Protein AF-C0ED14-F1 (afdb_monomer_lite)

Sequence (117 aa):
MRFELGDTVVDKEHEAAALSDQEYIAIITAAFENEKGWKYAKLKCLEAICMKLSFEVSTTIGPLEYQYGQRAERWRQLYQEMKLEFRTSSAFPSLGKQSGQDPYFYTGMHENLRRGE

Radius of gyration: 25.43 Å; chains: 1; bounding box: 72×34×68 Å

Foldseek 3Di:
DPDPPLCVCPVCVQSNDLDHPVLLVVLQVVCVVVVNHDLSSVLVVLVVSLVVCVPPQWDDDPPDIDGNVVVSVVSVVVSVV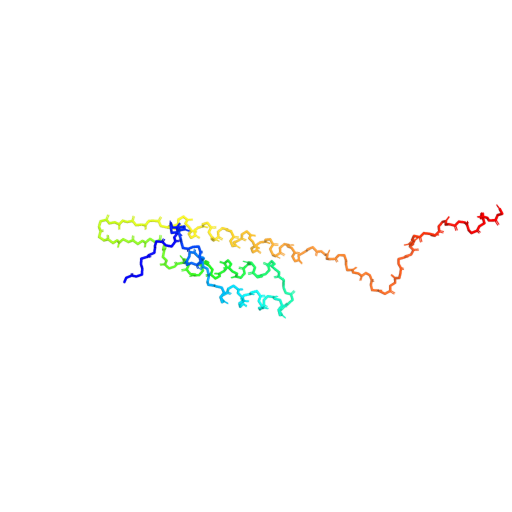SVVVSVVVVPDPDPPPPPDDDPPDDPCPPPDPPDDD

Secondary structure (DSSP, 8-state):
-----TTT--S-TTTS-SS-HHHHHHHHHHHHHTT-HHHHHHHHHHHHHHHHHTT-SEEEETTEEEE-HHHHHHHHHHHHHHHHHHHHHTTS------SS---SS-TTTT--S----

pLDDT: mean 76.97, std 15.3, range [33.5, 96.06]

Structure (mmCIF, N/CA/C/O backbone):
data_AF-C0ED14-F1
#
_entry.id   AF-C0ED14-F1
#
loop_
_atom_site.group_PDB
_atom_site.id
_atom_site.type_symbol
_atom_site.label_atom_id
_atom_site.label_alt_id
_atom_site.label_comp_id
_atom_site.label_asym_id
_atom_site.label_entity_id
_atom_site.label_seq_id
_atom_site.pdbx_PDB_ins_code
_atom_site.Cartn_x
_atom_site.Cartn_y
_atom_site.Cartn_z
_atom_site.occupancy
_atom_site.B_iso_or_equiv
_atom_site.auth_seq_id
_atom_site.auth_comp_id
_atom_site.auth_asym_id
_atom_site.auth_atom_id
_atom_site.pdbx_PDB_model_num
ATOM 1 N N . MET A 1 1 ? -26.330 -5.357 8.489 1.00 33.50 1 MET A N 1
ATOM 2 C CA . MET A 1 1 ? -25.146 -4.908 9.252 1.00 33.50 1 MET A CA 1
ATOM 3 C C . MET A 1 1 ? -23.931 -5.555 8.611 1.00 33.50 1 MET A C 1
ATOM 5 O O . MET A 1 1 ? -23.893 -6.777 8.551 1.00 33.50 1 MET A O 1
ATOM 9 N N . ARG A 1 2 ? -23.032 -4.759 8.023 1.00 39.94 2 ARG A N 1
ATOM 10 C CA . ARG A 1 2 ? -21.800 -5.225 7.370 1.00 39.94 2 ARG A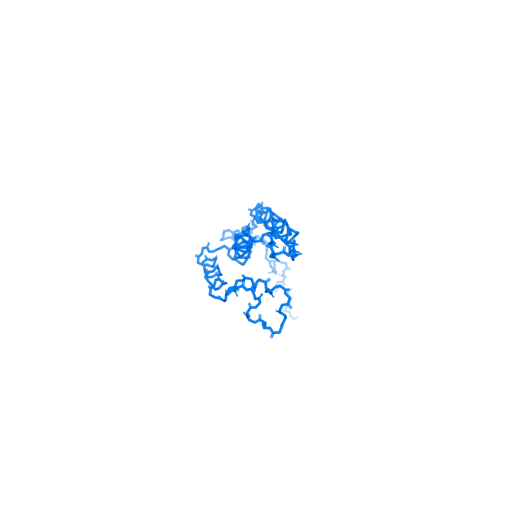 CA 1
ATOM 11 C C . ARG A 1 2 ? -20.778 -5.428 8.494 1.00 39.94 2 ARG A C 1
ATOM 13 O O . ARG A 1 2 ? -20.249 -4.463 9.019 1.00 39.94 2 ARG A O 1
ATOM 20 N N . PHE A 1 3 ? -20.696 -6.652 9.005 1.00 42.19 3 PHE A N 1
ATOM 21 C CA . PHE A 1 3 ? -19.775 -7.007 10.082 1.00 42.19 3 PHE A CA 1
ATOM 22 C C . PHE A 1 3 ? -18.356 -7.057 9.503 1.00 42.19 3 PHE A C 1
ATOM 24 O O . PHE A 1 3 ? -18.071 -7.914 8.669 1.00 42.19 3 PHE A O 1
ATOM 31 N N . GLU A 1 4 ? -17.489 -6.151 9.953 1.00 50.22 4 GLU A N 1
ATOM 32 C CA . GLU A 1 4 ? -16.057 -6.056 9.631 1.00 50.22 4 GLU A CA 1
ATOM 33 C C . GLU A 1 4 ? -15.254 -7.190 10.300 1.00 50.22 4 GLU A C 1
ATOM 35 O O . GLU A 1 4 ? -14.350 -6.980 11.107 1.00 50.22 4 GLU A O 1
ATOM 40 N N . LEU A 1 5 ? -15.615 -8.434 9.975 1.00 50.00 5 LEU A N 1
ATOM 41 C CA . LEU A 1 5 ? -14.871 -9.652 10.305 1.00 50.00 5 LEU A CA 1
ATOM 42 C C . LEU A 1 5 ? -13.966 -10.069 9.127 1.00 50.00 5 LEU A C 1
ATOM 44 O O . LEU A 1 5 ? -13.592 -11.224 9.005 1.00 50.00 5 LEU A O 1
ATOM 48 N N . GLY A 1 6 ? -13.638 -9.155 8.208 1.00 53.19 6 GLY A N 1
ATOM 49 C CA . GLY A 1 6 ? -12.877 -9.489 6.997 1.00 53.19 6 GLY A CA 1
ATOM 50 C C . GLY A 1 6 ? -11.445 -9.965 7.271 1.00 53.19 6 GLY A C 1
ATOM 51 O O . GLY A 1 6 ? -10.902 -10.733 6.492 1.00 53.19 6 GLY A O 1
ATOM 52 N N . ASP A 1 7 ? -10.853 -9.569 8.403 1.00 52.88 7 ASP A N 1
ATOM 53 C CA . ASP A 1 7 ? -9.440 -9.851 8.716 1.00 52.88 7 ASP A CA 1
ATOM 54 C C . ASP A 1 7 ? -9.221 -11.196 9.442 1.00 52.88 7 ASP A C 1
ATOM 56 O O . ASP A 1 7 ? -8.084 -11.616 9.638 1.00 52.88 7 ASP A O 1
ATOM 60 N N . THR A 1 8 ? -10.293 -11.881 9.864 1.00 51.75 8 THR A N 1
ATOM 61 C CA . THR A 1 8 ? -10.226 -13.218 10.495 1.00 51.75 8 THR A CA 1
ATOM 62 C C . THR A 1 8 ? -10.945 -14.304 9.697 1.00 51.75 8 THR A C 1
ATOM 64 O O . THR A 1 8 ? -10.841 -15.483 10.039 1.00 51.75 8 THR A O 1
ATOM 67 N N . VAL A 1 9 ? -11.655 -13.941 8.625 1.00 59.19 9 VAL A N 1
ATOM 68 C CA . VAL A 1 9 ? -12.316 -14.894 7.727 1.00 59.19 9 VAL A CA 1
ATOM 69 C C . VAL A 1 9 ? -11.285 -15.417 6.729 1.00 59.19 9 VAL A C 1
ATOM 71 O O . VAL A 1 9 ? -11.070 -14.846 5.668 1.00 59.19 9 VAL A O 1
ATOM 74 N N . VAL A 1 10 ? -10.635 -16.523 7.087 1.00 59.44 10 VAL A N 1
ATOM 75 C CA . VAL A 1 10 ? -9.718 -17.254 6.191 1.00 59.44 10 VAL A CA 1
ATOM 76 C C . VAL A 1 10 ? -10.494 -18.192 5.256 1.00 59.44 10 VAL A C 1
ATOM 78 O O . VAL A 1 10 ? -10.052 -18.478 4.150 1.00 59.44 10 VAL A O 1
ATOM 81 N N . ASP A 1 11 ? -11.697 -18.609 5.663 1.00 64.19 11 ASP A N 1
ATOM 82 C CA . ASP A 1 11 ? -12.515 -19.604 4.951 1.00 64.19 11 ASP A CA 1
ATOM 83 C C . ASP A 1 11 ? -13.094 -19.106 3.619 1.00 64.19 11 ASP A C 1
ATOM 85 O O . ASP A 1 11 ? -13.581 -19.897 2.812 1.00 64.19 11 ASP A O 1
ATOM 89 N N . LYS A 1 12 ? -13.070 -17.792 3.380 1.00 62.66 12 LYS A N 1
ATOM 90 C CA . LYS A 1 12 ? -13.600 -17.178 2.160 1.00 62.66 12 LYS A CA 1
ATOM 91 C C . LYS A 1 12 ? -12.518 -16.389 1.450 1.00 62.66 12 LYS A C 1
ATOM 93 O O . LYS A 1 12 ? -12.528 -15.162 1.420 1.00 62.66 12 LYS A O 1
ATOM 98 N N . GLU A 1 13 ? -11.596 -17.139 0.869 1.00 61.81 13 GLU A N 1
ATOM 99 C CA . GLU A 1 13 ? -10.359 -16.660 0.252 1.00 61.81 13 GLU A CA 1
ATOM 100 C C . GLU A 1 13 ? -10.572 -15.467 -0.703 1.00 61.81 13 GLU A C 1
ATOM 102 O O . GLU A 1 13 ? -9.869 -14.464 -0.616 1.00 61.81 13 GLU A O 1
ATOM 107 N N . HIS A 1 14 ? -11.609 -15.519 -1.546 1.00 64.44 14 HIS A N 1
ATOM 108 C CA . HIS A 1 14 ? -11.932 -14.447 -2.497 1.00 64.44 14 HIS A CA 1
ATOM 109 C C . HIS A 1 14 ? -12.690 -13.256 -1.883 1.00 64.44 14 HIS A C 1
ATOM 111 O O . HIS A 1 14 ? -12.643 -12.156 -2.427 1.00 64.44 14 HIS A O 1
ATOM 117 N N . GLU A 1 15 ? -13.394 -13.446 -0.762 1.00 65.81 15 GLU A N 1
ATOM 118 C CA . GLU A 1 15 ? -14.153 -12.375 -0.090 1.00 65.81 15 GLU A CA 1
ATOM 119 C C . GLU A 1 15 ? -13.300 -11.613 0.941 1.00 65.81 15 GLU A C 1
ATOM 121 O O . GLU A 1 15 ? -13.679 -10.518 1.354 1.00 65.81 15 GLU A O 1
ATOM 126 N N . ALA A 1 16 ? -12.155 -12.175 1.342 1.00 67.62 16 ALA A N 1
ATOM 127 C CA . ALA A 1 16 ? -11.252 -11.618 2.352 1.00 67.62 16 ALA A CA 1
ATOM 128 C C . ALA A 1 16 ? -10.163 -10.688 1.780 1.00 67.62 16 ALA A C 1
ATOM 130 O O . ALA A 1 16 ? -9.377 -10.105 2.530 1.00 67.62 16 ALA A O 1
ATOM 131 N N . ALA A 1 17 ? -10.084 -10.534 0.455 1.00 77.50 17 ALA A N 1
ATOM 132 C CA . ALA A 1 17 ? -9.110 -9.645 -0.169 1.00 77.50 17 ALA A CA 1
ATOM 133 C C . ALA A 1 17 ? -9.397 -8.165 0.158 1.00 77.50 17 ALA A C 1
ATOM 135 O O . ALA A 1 17 ? -10.541 -7.712 0.180 1.00 77.50 17 ALA A O 1
ATOM 136 N N . ALA A 1 18 ? -8.339 -7.373 0.372 1.00 80.00 18 ALA A N 1
ATOM 137 C CA . ALA A 1 18 ? -8.470 -5.954 0.724 1.00 80.00 18 ALA A CA 1
ATOM 138 C C . ALA A 1 18 ? -9.099 -5.106 -0.405 1.00 80.00 18 ALA A C 1
ATOM 140 O O . ALA A 1 18 ? -9.793 -4.110 -0.157 1.00 80.00 18 ALA A O 1
ATOM 141 N N . LEU A 1 19 ? -8.855 -5.500 -1.656 1.00 86.25 19 LEU A N 1
ATOM 142 C CA . LEU A 1 19 ? -9.478 -4.942 -2.851 1.00 86.25 19 LEU A CA 1
ATOM 143 C C . LEU A 1 19 ? -10.138 -6.076 -3.641 1.00 86.25 19 LEU A C 1
ATOM 145 O O . LEU A 1 19 ? -9.708 -7.224 -3.580 1.00 86.25 19 LEU A O 1
ATOM 149 N N . SER A 1 20 ? -11.178 -5.737 -4.386 1.00 88.62 20 SER A N 1
ATOM 150 C CA . SER A 1 20 ? -11.797 -6.625 -5.363 1.00 88.62 20 SER A CA 1
ATOM 151 C C . SER A 1 20 ? -10.882 -6.852 -6.568 1.00 88.62 20 SER A C 1
ATOM 153 O O . SER A 1 20 ? -10.050 -6.006 -6.909 1.00 88.62 20 SER A O 1
ATOM 155 N N . ASP A 1 21 ? -11.100 -7.956 -7.281 1.00 90.50 21 ASP A N 1
ATOM 156 C CA . ASP A 1 21 ? -10.371 -8.266 -8.517 1.00 90.50 21 ASP A CA 1
ATOM 157 C C . ASP A 1 21 ? -10.469 -7.133 -9.547 1.00 90.50 21 ASP A C 1
ATOM 159 O O . ASP A 1 21 ? -9.497 -6.811 -10.225 1.00 90.50 21 ASP A O 1
ATOM 163 N N . GLN A 1 22 ? -11.626 -6.474 -9.626 1.00 93.44 22 GLN A N 1
ATOM 164 C CA . GLN A 1 22 ? -11.861 -5.353 -10.537 1.00 93.44 22 GLN A CA 1
ATOM 165 C C . GLN A 1 22 ? -10.996 -4.138 -10.186 1.00 93.44 22 GLN A C 1
ATOM 167 O O . GLN A 1 22 ? -10.420 -3.518 -11.079 1.00 93.44 22 GLN A O 1
ATOM 172 N N . GLU A 1 23 ? -10.869 -3.816 -8.896 1.00 92.06 23 GLU A N 1
ATOM 173 C CA . GLU A 1 23 ? -9.985 -2.748 -8.419 1.00 92.06 23 GLU A CA 1
ATOM 174 C C . GLU A 1 23 ? -8.518 -3.078 -8.735 1.00 92.06 23 GLU A C 1
ATOM 176 O O . GLU A 1 23 ? -7.791 -2.218 -9.237 1.00 92.06 23 GLU A O 1
ATOM 181 N N . TYR A 1 24 ? -8.084 -4.325 -8.509 1.00 93.06 24 TYR A N 1
ATOM 182 C CA . TYR A 1 24 ? -6.725 -4.752 -8.851 1.00 93.06 24 TYR A CA 1
ATOM 183 C C . TYR A 1 24 ? -6.450 -4.660 -10.350 1.00 93.06 24 TYR A C 1
ATOM 185 O O . TYR A 1 24 ? -5.442 -4.073 -10.747 1.00 93.06 24 TYR A O 1
ATOM 193 N N . ILE A 1 25 ? -7.346 -5.197 -11.181 1.00 95.38 25 ILE A N 1
ATOM 194 C CA . ILE A 1 25 ? -7.215 -5.153 -12.638 1.00 95.38 25 ILE A CA 1
ATOM 195 C C . ILE A 1 25 ? -7.134 -3.700 -13.105 1.00 95.38 25 ILE A C 1
ATOM 197 O O . ILE A 1 25 ? -6.197 -3.370 -13.822 1.00 95.38 25 ILE A O 1
ATOM 201 N N . ALA A 1 26 ? -8.028 -2.820 -12.641 1.00 96.06 26 ALA A N 1
ATOM 202 C CA . ALA A 1 26 ? -8.039 -1.412 -13.037 1.00 96.06 26 ALA A CA 1
ATOM 203 C C . ALA A 1 26 ? -6.740 -0.671 -12.669 1.00 96.06 26 ALA A C 1
ATOM 205 O O . ALA A 1 26 ? -6.228 0.128 -13.454 1.00 96.06 26 ALA A O 1
ATOM 206 N N . ILE A 1 27 ? -6.177 -0.936 -11.485 1.00 95.69 27 ILE A N 1
ATOM 207 C CA . ILE A 1 27 ? -4.909 -0.322 -11.064 1.00 95.69 27 ILE A CA 1
ATOM 208 C C . ILE A 1 27 ? -3.742 -0.847 -11.906 1.00 95.69 27 ILE A C 1
ATOM 210 O O . ILE A 1 27 ? -2.867 -0.075 -12.309 1.00 95.69 27 ILE A O 1
ATOM 214 N N . ILE A 1 28 ? -3.717 -2.155 -12.166 1.00 94.62 28 ILE A N 1
ATOM 215 C CA . ILE A 1 28 ? -2.664 -2.799 -12.951 1.00 94.62 28 ILE A CA 1
ATOM 216 C C . ILE A 1 28 ? -2.708 -2.297 -14.396 1.00 94.62 28 ILE A C 1
ATOM 218 O O . ILE A 1 28 ? -1.677 -1.850 -14.900 1.00 94.62 28 ILE A O 1
ATOM 222 N N . THR A 1 29 ? -3.875 -2.300 -15.046 1.00 95.38 29 THR A N 1
ATOM 223 C CA . THR A 1 29 ? -4.022 -1.825 -16.431 1.00 95.38 29 THR A CA 1
ATOM 224 C C . THR A 1 29 ? -3.589 -0.370 -16.553 1.00 95.38 29 THR A C 1
ATOM 226 O O . THR A 1 29 ? -2.709 -0.073 -17.358 1.00 95.38 29 THR A O 1
ATOM 229 N N . ALA A 1 30 ? -4.074 0.511 -15.673 1.00 93.94 30 ALA A N 1
ATOM 230 C CA . ALA A 1 30 ? -3.684 1.920 -15.675 1.00 93.94 30 ALA A CA 1
ATOM 231 C C . ALA A 1 30 ? -2.171 2.117 -15.456 1.00 93.94 30 ALA A C 1
ATOM 233 O O . ALA A 1 30 ? -1.563 3.023 -16.028 1.00 93.94 30 ALA A O 1
ATOM 234 N N . ALA A 1 31 ? -1.521 1.285 -14.638 1.00 93.12 31 ALA A N 1
ATOM 235 C CA . ALA A 1 31 ? -0.078 1.372 -14.419 1.00 93.12 31 ALA A CA 1
ATOM 236 C C . ALA A 1 31 ? 0.742 0.975 -15.658 1.00 93.12 31 ALA A C 1
ATOM 238 O O . ALA A 1 31 ? 1.799 1.568 -15.903 1.00 93.12 31 ALA A O 1
ATOM 239 N N . PHE A 1 32 ? 0.272 -0.013 -16.421 1.00 91.69 32 PHE A N 1
ATOM 240 C CA . PHE A 1 32 ? 0.917 -0.455 -17.658 1.00 91.69 32 PHE A CA 1
ATOM 241 C C . PHE A 1 32 ? 0.642 0.482 -18.833 1.00 91.69 32 PHE A C 1
ATOM 243 O O . PHE A 1 32 ? 1.574 0.783 -19.573 1.00 91.69 32 PHE A O 1
ATOM 250 N N . GLU A 1 33 ? -0.573 1.021 -18.947 1.00 92.94 33 GLU A N 1
ATOM 251 C CA . GLU A 1 33 ? -0.922 2.051 -19.939 1.00 92.94 33 GLU A CA 1
ATOM 252 C C . GLU A 1 33 ? -0.060 3.315 -19.794 1.00 92.94 33 GLU A C 1
ATOM 254 O O . GLU A 1 33 ? 0.286 3.950 -20.783 1.00 92.94 33 GLU A O 1
ATOM 259 N N . ASN A 1 34 ? 0.338 3.658 -18.565 1.00 88.56 34 ASN A N 1
ATOM 260 C CA . ASN A 1 34 ? 1.202 4.808 -18.276 1.00 88.56 34 ASN A CA 1
ATOM 261 C C . ASN A 1 34 ? 2.709 4.470 -18.233 1.00 88.56 34 ASN A C 1
ATOM 263 O O . ASN A 1 34 ? 3.497 5.279 -17.731 1.00 88.56 34 ASN A O 1
ATOM 267 N N . GLU A 1 35 ? 3.111 3.270 -18.674 1.00 85.12 35 GLU A N 1
ATOM 268 C CA . GLU A 1 35 ? 4.503 2.777 -18.678 1.00 85.12 35 GLU A CA 1
ATOM 269 C C . GLU A 1 35 ? 5.213 2.858 -17.307 1.00 85.12 35 GLU A C 1
ATOM 271 O O . GLU A 1 35 ? 6.438 2.943 -17.206 1.00 85.12 35 GLU A O 1
ATOM 276 N N . LYS A 1 36 ? 4.453 2.834 -16.205 1.00 85.19 36 LYS A N 1
ATOM 277 C CA . LYS A 1 36 ? 5.004 2.933 -14.841 1.00 85.19 36 LYS A CA 1
ATOM 278 C C . LYS A 1 36 ? 5.354 1.570 -14.235 1.00 85.19 36 LYS A C 1
ATOM 280 O O . LYS A 1 36 ? 6.150 1.497 -13.295 1.00 85.19 36 LYS A O 1
ATOM 285 N N . GLY A 1 37 ? 4.758 0.500 -14.764 1.00 89.31 37 GLY A N 1
ATOM 286 C CA . GLY A 1 37 ? 5.038 -0.890 -14.403 1.00 89.31 37 GLY A CA 1
ATOM 287 C C . GLY A 1 37 ? 4.560 -1.316 -13.006 1.00 89.31 37 GLY A C 1
ATOM 288 O O . GLY A 1 37 ? 3.872 -0.589 -12.287 1.00 89.31 37 GLY A O 1
ATOM 289 N N . TRP A 1 38 ? 4.959 -2.526 -12.600 1.00 90.69 38 TRP A N 1
ATOM 290 C CA . TRP A 1 38 ? 4.476 -3.198 -11.383 1.00 90.69 38 TRP A CA 1
ATOM 291 C C . TRP A 1 38 ? 4.730 -2.439 -10.076 1.00 90.69 38 TRP A C 1
ATOM 293 O O . TRP A 1 38 ? 3.886 -2.457 -9.180 1.00 90.69 38 TRP A O 1
ATOM 303 N N . LYS A 1 39 ? 5.876 -1.754 -9.946 1.00 89.69 39 LYS A N 1
ATOM 304 C CA . LYS A 1 39 ? 6.192 -0.982 -8.730 1.00 89.69 39 LYS A CA 1
ATOM 305 C C . LYS A 1 39 ? 5.198 0.160 -8.518 1.00 89.69 39 LYS A C 1
ATOM 307 O O . LYS A 1 39 ? 4.797 0.415 -7.388 1.00 89.69 39 LYS A O 1
ATOM 312 N N . TYR A 1 40 ? 4.768 0.820 -9.589 1.00 91.19 40 TYR A N 1
ATOM 313 C CA . TYR A 1 40 ? 3.756 1.867 -9.494 1.00 91.19 40 TYR A CA 1
ATOM 314 C C . TYR A 1 40 ? 2.369 1.295 -9.195 1.00 91.19 40 TYR A C 1
ATOM 316 O O . TYR A 1 40 ? 1.683 1.814 -8.316 1.00 91.19 40 TYR A O 1
ATOM 324 N N . ALA A 1 41 ? 1.996 0.189 -9.851 1.00 93.94 41 ALA A N 1
ATOM 325 C CA . ALA A 1 41 ? 0.741 -0.511 -9.576 1.00 93.94 41 ALA A CA 1
ATOM 326 C C . ALA A 1 41 ? 0.623 -0.879 -8.088 1.00 93.94 41 ALA A C 1
ATOM 328 O O . ALA A 1 41 ? -0.358 -0.536 -7.434 1.00 93.94 41 ALA A O 1
ATOM 329 N N . LYS A 1 42 ? 1.671 -1.484 -7.512 1.00 92.94 42 LYS A N 1
ATOM 330 C CA . LYS A 1 42 ? 1.695 -1.866 -6.092 1.00 92.94 42 LYS A CA 1
ATOM 331 C C . LYS A 1 42 ? 1.571 -0.651 -5.158 1.00 92.94 42 LYS A C 1
ATOM 333 O O . LYS A 1 42 ? 0.852 -0.731 -4.165 1.00 92.94 42 LYS A O 1
ATOM 338 N N . LEU A 1 43 ? 2.192 0.485 -5.492 1.00 94.12 43 LEU A N 1
ATOM 339 C CA . LEU A 1 43 ? 2.065 1.724 -4.714 1.00 94.12 43 LEU A CA 1
ATOM 340 C C . LEU A 1 43 ? 0.625 2.251 -4.741 1.00 94.12 43 LEU A C 1
ATOM 342 O O . LEU A 1 43 ? 0.111 2.692 -3.714 1.00 94.12 43 LEU A O 1
ATOM 346 N N . LYS A 1 44 ? -0.041 2.170 -5.896 1.00 94.69 44 LYS A N 1
ATOM 347 C CA . LYS A 1 44 ? -1.442 2.572 -6.054 1.00 94.69 44 LYS A CA 1
ATOM 348 C C . LYS A 1 44 ? -2.420 1.642 -5.344 1.00 94.69 44 LYS A C 1
ATOM 350 O O . LYS A 1 44 ? -3.349 2.138 -4.711 1.00 94.69 44 LYS A O 1
ATOM 355 N N . CYS A 1 45 ? -2.172 0.333 -5.342 1.00 93.88 45 CYS A N 1
ATOM 356 C CA . CYS A 1 45 ? -2.945 -0.604 -4.523 1.00 93.88 45 CYS A CA 1
ATOM 357 C C . CYS A 1 45 ? -2.857 -0.247 -3.033 1.00 93.88 45 CYS A C 1
ATOM 359 O O . CYS A 1 45 ? -3.872 -0.212 -2.346 1.00 93.88 45 CYS A O 1
ATOM 361 N N . LEU A 1 46 ? -1.658 0.073 -2.537 1.00 92.62 46 LEU A N 1
ATOM 362 C CA . LEU A 1 46 ? -1.468 0.480 -1.142 1.00 92.62 46 LEU A CA 1
ATOM 363 C C . LEU A 1 46 ? -2.173 1.791 -0.802 1.00 92.62 46 LEU A C 1
ATOM 365 O O . LEU A 1 46 ? -2.740 1.915 0.279 1.00 92.62 46 LEU A O 1
ATOM 369 N N . GLU A 1 47 ? -2.161 2.757 -1.718 1.00 92.56 47 GLU A N 1
ATOM 370 C CA . GLU A 1 47 ? -2.897 4.013 -1.561 1.00 92.56 47 GLU A CA 1
ATOM 371 C C . GLU A 1 47 ? -4.408 3.762 -1.423 1.00 92.56 47 GLU A C 1
ATOM 373 O O . GLU A 1 47 ? -5.029 4.275 -0.491 1.00 92.56 47 GLU A O 1
ATOM 378 N N . ALA A 1 48 ? -4.977 2.902 -2.275 1.00 92.06 48 ALA A N 1
ATOM 379 C CA . ALA A 1 48 ? -6.387 2.520 -2.213 1.00 92.06 48 ALA A CA 1
ATOM 380 C C . ALA A 1 48 ? -6.745 1.787 -0.905 1.00 92.06 48 ALA A C 1
ATOM 382 O O . ALA A 1 48 ? -7.754 2.104 -0.273 1.00 92.06 48 ALA A O 1
ATOM 383 N N . ILE A 1 49 ? -5.896 0.856 -0.456 1.00 88.38 49 ILE A N 1
ATOM 384 C CA . ILE A 1 49 ? -6.081 0.132 0.813 1.00 88.38 49 ILE A CA 1
ATOM 385 C C . ILE A 1 49 ? -6.042 1.102 2.002 1.00 88.38 49 ILE A C 1
ATOM 387 O O . ILE A 1 49 ? -6.924 1.060 2.858 1.00 88.38 49 ILE A O 1
ATOM 391 N N . CYS A 1 50 ? -5.071 2.019 2.039 1.00 88.06 50 CYS A N 1
ATOM 392 C CA . CYS A 1 50 ? -4.970 3.037 3.088 1.00 88.06 50 CYS A CA 1
ATOM 393 C C . CYS A 1 50 ? -6.211 3.940 3.152 1.00 88.06 50 CYS A C 1
ATOM 395 O O . CYS A 1 50 ? -6.668 4.253 4.249 1.00 8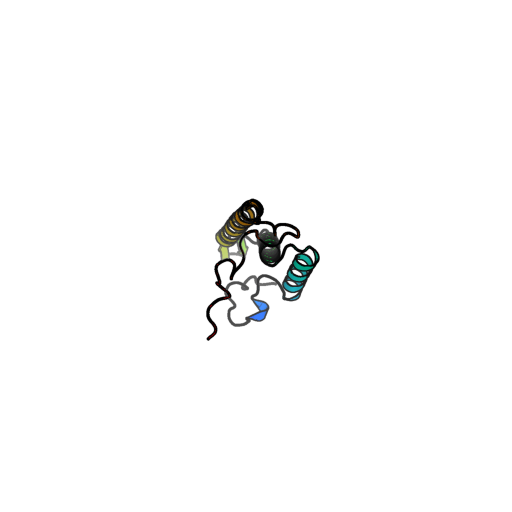8.06 50 CYS A O 1
ATOM 397 N N . MET A 1 51 ? -6.760 4.346 2.002 1.00 85.56 51 MET A N 1
ATOM 398 C CA . MET A 1 51 ? -7.992 5.146 1.945 1.00 85.56 51 MET A CA 1
ATOM 399 C C . MET A 1 51 ? -9.221 4.363 2.413 1.00 85.56 51 MET A C 1
ATOM 401 O O . MET A 1 51 ? -10.075 4.917 3.097 1.00 85.56 51 MET A O 1
ATOM 405 N N . LYS A 1 52 ? -9.322 3.074 2.071 1.00 82.81 52 LYS A N 1
ATOM 406 C CA . LYS A 1 52 ? -10.430 2.220 2.523 1.00 82.81 52 LYS A CA 1
ATOM 407 C C . LYS A 1 52 ? -10.393 2.029 4.043 1.00 82.81 52 LYS A C 1
ATOM 409 O O . LYS A 1 52 ? -11.407 2.186 4.711 1.00 82.81 52 LYS A O 1
ATOM 414 N N . LEU A 1 53 ? -9.206 1.774 4.592 1.00 75.50 53 LEU A N 1
ATOM 415 C CA . LEU A 1 53 ? -9.006 1.505 6.018 1.00 75.50 53 LEU A CA 1
ATOM 416 C C . LEU A 1 53 ? -8.959 2.764 6.898 1.00 75.50 53 LEU A C 1
ATOM 418 O O . LEU A 1 53 ? -8.956 2.646 8.121 1.00 75.50 53 LEU A O 1
ATOM 422 N N . SER A 1 54 ? -8.915 3.973 6.325 1.00 72.69 54 SER A N 1
ATOM 423 C CA . SER A 1 54 ? -8.800 5.202 7.123 1.00 72.69 54 SER A CA 1
ATOM 424 C C . SER A 1 54 ? -10.043 5.529 7.950 1.00 72.69 54 SER A C 1
ATOM 426 O O . SER A 1 54 ? -9.943 6.302 8.900 1.00 72.69 54 SER A O 1
ATOM 428 N N . PHE A 1 55 ? -11.201 4.972 7.590 1.00 66.19 55 PHE A N 1
ATOM 429 C CA . PHE A 1 55 ? -12.481 5.299 8.219 1.00 66.19 55 PHE A CA 1
ATOM 430 C C . PHE A 1 55 ? -12.849 4.375 9.391 1.00 66.19 55 PHE A C 1
ATOM 432 O O . PHE A 1 55 ? -13.662 4.762 10.224 1.00 66.19 55 PHE A O 1
ATOM 439 N N . GLU A 1 56 ? -12.231 3.195 9.503 1.00 64.25 56 GLU A N 1
ATOM 440 C CA . GLU A 1 56 ? -12.639 2.137 10.444 1.00 64.25 56 GLU A CA 1
ATOM 441 C C . GLU A 1 56 ? -11.485 1.722 11.359 1.00 64.25 56 GLU A C 1
ATOM 443 O O . GLU A 1 56 ? -10.935 0.623 11.298 1.00 64.25 56 GLU A O 1
ATOM 448 N N . VAL A 1 57 ? -11.075 2.660 12.208 1.00 66.19 57 VAL A N 1
ATOM 449 C CA . VAL A 1 57 ? -9.894 2.499 13.066 1.00 66.19 57 VAL A CA 1
ATOM 450 C C . VAL A 1 57 ? -10.269 1.931 14.436 1.00 66.19 57 VAL A C 1
ATOM 452 O O . VAL A 1 57 ? -9.564 1.081 14.979 1.00 66.19 57 VAL A O 1
ATOM 455 N N . SER A 1 58 ? -11.397 2.357 14.992 1.00 75.44 58 SER A N 1
ATOM 456 C CA . SER A 1 58 ? -11.953 1.811 16.225 1.00 75.44 58 SER A CA 1
ATOM 457 C C . SER A 1 58 ? -13.469 1.820 16.144 1.00 75.44 58 SER A C 1
ATOM 459 O O . SER A 1 58 ? -14.071 2.778 15.663 1.00 75.44 58 SER A O 1
ATOM 461 N N . THR A 1 59 ? -14.089 0.729 16.580 1.00 77.31 59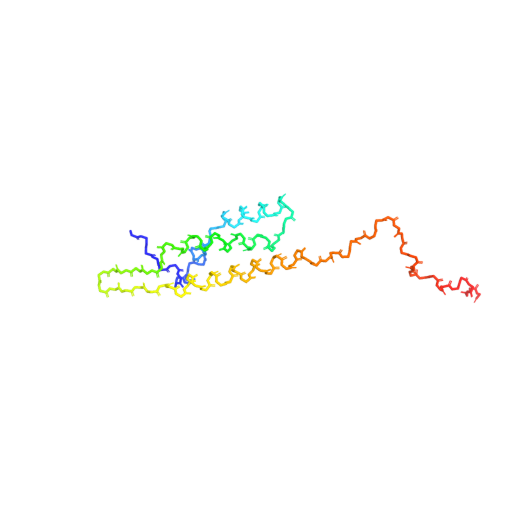 THR A N 1
ATOM 462 C CA . THR A 1 59 ? -15.549 0.615 16.602 1.00 77.31 59 THR A CA 1
ATOM 463 C C . THR A 1 59 ? -15.982 0.115 17.967 1.00 77.31 59 THR A C 1
ATOM 465 O O . THR A 1 59 ? -15.491 -0.907 18.443 1.00 77.31 59 THR A O 1
ATOM 468 N N . THR A 1 60 ? -16.921 0.825 18.587 1.00 81.50 60 THR A N 1
ATOM 469 C CA . THR A 1 60 ? -17.531 0.430 19.858 1.00 81.50 60 THR A CA 1
ATOM 470 C C . THR A 1 60 ? -18.989 0.065 19.608 1.00 81.50 60 THR A C 1
ATOM 472 O O . THR A 1 60 ? -19.772 0.893 19.144 1.00 81.50 60 THR A O 1
ATOM 475 N N . ILE A 1 61 ? -19.360 -1.181 19.901 1.00 83.81 61 ILE A N 1
ATOM 476 C CA . ILE A 1 61 ? -20.727 -1.698 19.778 1.00 83.81 61 ILE A CA 1
ATOM 477 C C . ILE A 1 61 ? -21.161 -2.178 21.164 1.00 83.81 61 ILE A C 1
ATOM 479 O O . ILE A 1 61 ? -20.860 -3.294 21.585 1.00 83.81 61 ILE A O 1
ATOM 483 N N . GLY A 1 62 ? -21.868 -1.320 21.901 1.00 85.12 62 GLY A N 1
ATOM 484 C CA . GLY A 1 62 ? -22.286 -1.619 23.273 1.00 85.12 62 GLY A CA 1
ATOM 485 C C . GLY A 1 62 ? -21.074 -1.837 24.196 1.00 85.12 62 GLY A C 1
ATOM 486 O O . GLY A 1 62 ? -20.238 -0.942 24.278 1.00 85.12 62 GLY A O 1
ATOM 487 N N . PRO A 1 63 ? -20.952 -2.987 24.890 1.00 86.38 63 PRO A N 1
ATOM 488 C CA . PRO A 1 63 ? -19.786 -3.298 25.724 1.00 86.38 63 PRO A CA 1
ATOM 489 C C . PRO A 1 63 ? -18.566 -3.793 24.924 1.00 86.38 63 PRO A C 1
ATOM 491 O O . PRO A 1 63 ? -17.514 -4.031 25.510 1.00 86.38 63 PRO A O 1
ATOM 494 N N . LEU A 1 64 ? -18.707 -4.009 23.612 1.00 80.19 64 LEU A N 1
ATOM 495 C CA . LEU A 1 64 ? -17.656 -4.555 22.761 1.00 80.19 64 LEU A CA 1
ATOM 496 C C . LEU A 1 64 ? -16.865 -3.424 22.110 1.00 80.19 64 LEU A C 1
ATOM 498 O O . LEU A 1 64 ? -17.425 -2.607 21.380 1.00 80.19 64 LEU A O 1
ATOM 502 N N . GLU A 1 65 ? -15.561 -3.400 22.352 1.00 81.44 65 GLU A N 1
ATOM 503 C CA . GLU A 1 65 ? -14.644 -2.441 21.751 1.00 81.44 65 GLU A CA 1
ATOM 504 C C . GLU A 1 65 ? -13.662 -3.166 20.834 1.00 81.44 65 GLU A C 1
ATOM 506 O O . GLU A 1 65 ? -12.958 -4.088 21.248 1.00 81.44 65 GLU A O 1
ATOM 511 N N . TYR A 1 66 ? -13.610 -2.731 19.579 1.00 75.31 66 TYR A N 1
ATOM 512 C CA . TYR A 1 66 ? -12.631 -3.184 18.608 1.00 75.31 66 TYR A CA 1
ATOM 513 C C . TYR A 1 66 ? -11.617 -2.078 18.337 1.00 75.31 66 TYR A C 1
ATOM 515 O O . TYR A 1 66 ? -11.974 -0.990 17.879 1.00 75.31 66 TYR A O 1
ATOM 523 N N . GLN A 1 67 ? -10.343 -2.375 18.586 1.00 77.62 67 GLN A N 1
ATOM 524 C CA . GLN A 1 67 ? -9.228 -1.461 18.356 1.00 77.62 67 GLN A CA 1
ATOM 525 C C . GLN A 1 67 ? -8.394 -1.954 17.168 1.00 77.62 67 GLN A C 1
ATOM 527 O O . GLN A 1 67 ? -7.530 -2.817 17.309 1.00 77.62 67 GLN A O 1
ATOM 532 N N . TYR A 1 68 ? -8.637 -1.388 15.986 1.00 73.56 68 TYR A N 1
ATOM 533 C CA . TYR A 1 68 ? -7.906 -1.694 14.750 1.00 73.56 68 TYR A CA 1
ATOM 534 C C . TYR A 1 68 ? -6.884 -0.604 14.373 1.00 73.56 68 TYR A C 1
ATOM 536 O O . TYR A 1 68 ? -6.330 -0.617 13.274 1.00 73.56 68 TYR A O 1
ATOM 544 N N . GLY A 1 69 ? -6.563 0.302 15.308 1.00 76.75 69 GLY A N 1
ATOM 545 C CA . GLY A 1 69 ? -5.575 1.382 15.161 1.00 76.75 69 GLY A CA 1
ATOM 546 C C . GLY A 1 69 ? -4.243 0.954 14.559 1.00 76.75 69 GLY A C 1
ATOM 547 O O . GLY A 1 69 ? -3.767 1.537 13.583 1.00 76.75 69 GLY A O 1
ATOM 548 N N . GLN A 1 70 ? -3.696 -0.137 15.087 1.00 78.00 70 GLN A N 1
ATOM 549 C CA . GLN A 1 70 ? -2.403 -0.680 14.673 1.00 78.00 70 GLN A CA 1
ATOM 550 C C . GLN A 1 70 ? -2.388 -1.092 13.191 1.00 78.00 70 GLN A C 1
ATOM 552 O O . GLN A 1 70 ? -1.353 -1.008 12.528 1.00 78.00 70 GLN A O 1
ATOM 557 N N . ARG A 1 71 ? -3.540 -1.499 12.632 1.00 76.94 71 ARG A N 1
ATOM 558 C CA . ARG A 1 71 ? -3.657 -1.880 11.217 1.00 76.94 71 ARG A CA 1
ATOM 559 C C . ARG A 1 71 ? -3.437 -0.664 10.322 1.00 76.94 71 ARG A C 1
ATOM 561 O O . ARG A 1 71 ? -2.628 -0.721 9.396 1.00 76.94 71 ARG A O 1
ATOM 568 N N . ALA A 1 72 ? -4.123 0.439 10.613 1.00 79.62 72 ALA A N 1
ATOM 569 C CA . ALA A 1 72 ? -3.995 1.673 9.844 1.00 79.62 72 ALA A CA 1
ATOM 570 C C . ALA A 1 72 ? -2.562 2.230 9.899 1.00 79.62 72 ALA A C 1
ATOM 572 O O . ALA A 1 72 ? -2.040 2.697 8.884 1.00 79.62 72 ALA A 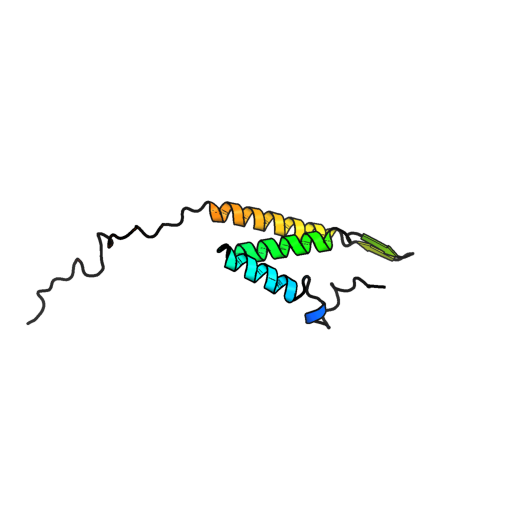O 1
ATOM 573 N N . GLU A 1 73 ? -1.904 2.137 11.056 1.00 84.50 73 GLU A N 1
ATOM 574 C CA . GLU A 1 73 ? -0.497 2.523 11.212 1.00 84.50 73 GLU A CA 1
ATOM 575 C C . GLU A 1 73 ? 0.435 1.663 10.355 1.00 84.50 73 GLU A C 1
ATOM 577 O O . GLU A 1 73 ? 1.256 2.211 9.617 1.00 84.50 73 GLU A O 1
ATOM 582 N N . ARG A 1 74 ? 0.263 0.336 10.373 1.00 85.62 74 ARG A N 1
ATOM 583 C CA . ARG A 1 74 ? 1.080 -0.595 9.581 1.00 85.62 74 ARG A CA 1
ATOM 584 C C . ARG A 1 74 ? 0.983 -0.328 8.079 1.00 85.62 74 ARG A C 1
ATOM 586 O O . ARG A 1 74 ? 2.005 -0.254 7.400 1.00 85.62 74 ARG A O 1
ATOM 593 N N . TRP A 1 75 ? -0.229 -0.156 7.548 1.00 86.44 75 TRP A N 1
ATOM 594 C CA . TRP A 1 75 ? -0.411 0.155 6.123 1.00 86.44 75 TRP A CA 1
ATOM 595 C C . TRP A 1 75 ? 0.166 1.521 5.753 1.00 86.44 75 TRP A C 1
ATOM 597 O O . TRP A 1 75 ? 0.778 1.668 4.694 1.00 86.44 75 TRP A O 1
ATOM 607 N N . ARG A 1 76 ? 0.035 2.510 6.643 1.00 88.62 76 ARG A N 1
ATOM 608 C CA . ARG A 1 76 ? 0.610 3.844 6.446 1.00 88.62 76 ARG A CA 1
ATOM 609 C C . ARG A 1 76 ? 2.136 3.807 6.399 1.00 88.62 76 ARG A C 1
ATOM 611 O O . ARG A 1 76 ? 2.708 4.446 5.518 1.00 88.62 76 ARG A O 1
ATOM 618 N N . GLN A 1 77 ? 2.776 3.065 7.302 1.00 92.06 77 GLN A N 1
ATOM 619 C CA . GLN A 1 77 ? 4.229 2.864 7.306 1.00 92.06 77 GLN A CA 1
ATOM 620 C C . GLN A 1 77 ? 4.688 2.221 5.994 1.00 92.06 77 GLN A C 1
ATOM 622 O O . GLN A 1 77 ? 5.518 2.790 5.289 1.00 92.06 77 GLN A O 1
ATOM 627 N N . LEU A 1 78 ? 4.050 1.120 5.593 1.00 90.62 78 LEU A N 1
ATOM 628 C CA . LEU A 1 78 ? 4.399 0.404 4.367 1.00 90.62 78 LEU A CA 1
ATOM 629 C C . LEU A 1 78 ? 4.173 1.254 3.098 1.00 90.62 78 LEU A C 1
ATOM 631 O O . LEU A 1 78 ? 4.978 1.215 2.166 1.00 90.62 78 LEU A O 1
ATOM 635 N N . TYR A 1 79 ? 3.122 2.083 3.063 1.00 92.62 79 TYR A N 1
ATOM 636 C CA . TYR A 1 79 ? 2.923 3.065 1.991 1.00 92.62 79 TYR A CA 1
ATOM 637 C C . TYR A 1 79 ? 4.039 4.119 1.960 1.00 92.62 79 TYR A C 1
ATOM 639 O O . TYR A 1 79 ? 4.534 4.454 0.882 1.00 92.62 79 TYR A O 1
ATOM 647 N N . GLN A 1 80 ? 4.447 4.653 3.115 1.00 94.00 80 GLN A N 1
ATOM 648 C CA . GLN A 1 80 ? 5.513 5.655 3.200 1.00 94.00 80 GLN A CA 1
ATOM 649 C C . GLN A 1 80 ? 6.866 5.091 2.756 1.00 94.00 80 GLN A C 1
ATOM 651 O O . GLN A 1 80 ? 7.549 5.735 1.956 1.00 94.00 80 GLN A O 1
ATOM 656 N N . GLU A 1 81 ? 7.212 3.886 3.210 1.00 93.69 81 GLU A N 1
ATOM 657 C CA . GLU A 1 81 ? 8.418 3.158 2.801 1.00 93.69 81 GLU A CA 1
ATOM 658 C C . GLU A 1 81 ? 8.432 2.935 1.289 1.00 93.69 81 GLU A C 1
ATOM 660 O O . GLU A 1 81 ? 9.360 3.358 0.600 1.00 93.69 81 GLU A O 1
ATOM 665 N N . MET A 1 82 ? 7.354 2.383 0.732 1.00 91.50 82 MET A N 1
ATOM 666 C CA . MET A 1 82 ? 7.291 2.110 -0.701 1.00 91.50 82 MET A CA 1
ATOM 667 C C . MET A 1 82 ? 7.283 3.390 -1.552 1.00 91.50 82 MET A C 1
ATOM 669 O O . MET A 1 82 ? 7.843 3.431 -2.651 1.00 91.50 82 MET A O 1
ATOM 673 N N . LYS A 1 83 ? 6.676 4.470 -1.055 1.00 92.88 83 LYS A N 1
ATOM 674 C CA . LYS A 1 83 ? 6.721 5.785 -1.706 1.00 92.88 83 LYS A CA 1
ATOM 675 C C . LYS A 1 83 ? 8.132 6.365 -1.710 1.00 92.88 83 LYS A C 1
ATOM 677 O O . LYS A 1 83 ? 8.522 6.986 -2.702 1.00 92.88 83 LYS A O 1
ATOM 682 N N . LEU A 1 84 ? 8.891 6.163 -0.634 1.00 92.00 84 LEU A N 1
ATOM 683 C CA . LEU A 1 84 ? 10.303 6.526 -0.571 1.00 92.00 84 LEU A CA 1
ATOM 684 C C . LEU A 1 84 ? 11.111 5.691 -1.571 1.00 92.00 84 LEU A C 1
ATOM 686 O O . LEU A 1 84 ? 11.815 6.264 -2.399 1.00 92.00 84 LEU A O 1
ATOM 690 N N . GLU A 1 85 ? 10.941 4.369 -1.575 1.00 88.62 85 GLU A N 1
ATOM 691 C CA . GLU A 1 85 ? 11.607 3.468 -2.522 1.00 88.62 85 GLU A CA 1
ATOM 692 C C . GLU A 1 85 ? 11.318 3.820 -3.983 1.00 88.62 85 GLU A C 1
ATOM 694 O O . GLU A 1 85 ? 12.222 3.767 -4.817 1.00 88.62 85 GLU A O 1
ATOM 699 N N . PHE A 1 86 ? 10.078 4.189 -4.315 1.00 86.56 86 PHE A N 1
ATOM 700 C CA . PHE A 1 86 ? 9.703 4.589 -5.671 1.00 86.56 86 PHE A CA 1
ATOM 701 C C . PHE A 1 86 ? 10.405 5.888 -6.094 1.00 86.56 86 PHE A C 1
ATOM 703 O O . PHE A 1 86 ? 10.926 5.982 -7.210 1.00 86.56 86 PHE A O 1
ATOM 710 N N . ARG A 1 87 ? 10.481 6.874 -5.189 1.00 84.19 87 ARG A N 1
ATOM 711 C CA . ARG A 1 87 ? 11.220 8.127 -5.418 1.00 84.19 87 ARG A CA 1
ATOM 712 C C . ARG A 1 87 ? 12.713 7.867 -5.604 1.00 84.19 87 ARG A C 1
ATOM 714 O O . ARG A 1 87 ? 13.287 8.355 -6.572 1.00 84.19 87 ARG A O 1
ATOM 721 N N . THR A 1 88 ? 13.317 7.058 -4.738 1.00 82.44 88 THR A N 1
ATOM 722 C CA . THR A 1 88 ? 14.747 6.722 -4.804 1.00 82.44 88 THR A CA 1
ATOM 723 C C . THR A 1 88 ? 15.075 5.851 -6.020 1.00 82.44 88 THR A C 1
ATOM 725 O O . THR A 1 88 ? 16.077 6.082 -6.686 1.00 82.44 88 THR A O 1
ATOM 728 N N . SER A 1 89 ? 14.208 4.899 -6.383 1.00 69.75 89 SER A N 1
ATOM 729 C CA . SER A 1 89 ? 14.381 4.056 -7.579 1.00 69.75 89 SER A CA 1
ATOM 730 C C . SER A 1 89 ? 14.388 4.873 -8.875 1.00 69.75 89 SER A C 1
ATOM 732 O O . SER A 1 89 ? 15.055 4.493 -9.830 1.00 69.75 89 SER A O 1
ATOM 734 N N . SER A 1 90 ? 13.672 5.999 -8.903 1.00 59.59 90 SER A N 1
ATOM 735 C CA . SER A 1 90 ? 13.649 6.925 -10.043 1.00 59.59 90 SER A CA 1
ATOM 736 C C . SER A 1 90 ? 14.938 7.751 -10.173 1.00 59.59 90 SER A C 1
ATOM 738 O O . SER A 1 90 ? 15.136 8.410 -11.188 1.00 59.59 90 SER A O 1
ATOM 740 N N . ALA A 1 91 ? 15.797 7.743 -9.147 1.00 54.91 91 ALA A N 1
ATOM 741 C CA . ALA A 1 91 ? 17.025 8.533 -9.084 1.00 54.91 91 ALA A CA 1
ATOM 742 C C . ALA A 1 91 ? 18.282 7.754 -9.505 1.00 54.91 91 ALA A C 1
ATOM 744 O O . ALA A 1 91 ? 19.357 8.346 -9.592 1.00 54.91 91 ALA A O 1
ATOM 745 N N . PHE A 1 92 ? 18.177 6.449 -9.785 1.00 51.66 92 PHE A N 1
ATOM 746 C CA . PHE A 1 92 ? 19.290 5.730 -10.395 1.00 51.66 92 PHE A CA 1
ATOM 747 C C . PHE A 1 92 ? 19.385 6.137 -11.865 1.00 51.66 92 PHE A C 1
ATOM 749 O O . PHE A 1 92 ? 18.406 5.957 -12.596 1.00 51.66 92 PHE A O 1
ATOM 756 N N . PRO A 1 93 ? 20.532 6.661 -12.332 1.00 53.44 93 PRO A N 1
ATOM 757 C CA . PRO A 1 93 ? 20.735 6.828 -13.756 1.00 53.44 93 PRO A CA 1
ATOM 758 C C . PRO A 1 93 ? 20.630 5.438 -14.377 1.00 53.44 93 PRO A C 1
ATOM 760 O O . PRO A 1 93 ? 21.451 4.560 -14.109 1.00 53.44 93 PRO A O 1
ATOM 763 N N . SER A 1 94 ? 19.589 5.211 -15.181 1.00 54.16 94 SER A N 1
ATOM 764 C CA . SER A 1 94 ? 19.593 4.054 -16.063 1.00 54.16 94 SER A CA 1
ATOM 765 C C . SER A 1 94 ? 20.853 4.203 -16.905 1.00 54.16 94 SER A C 1
ATOM 767 O O . SER A 1 94 ? 21.066 5.278 -17.477 1.00 54.16 94 SER A O 1
ATOM 769 N N . LEU A 1 95 ? 21.697 3.173 -16.953 1.00 56.56 95 LEU A N 1
ATOM 770 C CA . LEU A 1 95 ? 22.779 3.108 -17.922 1.00 56.56 95 LEU A CA 1
ATOM 771 C C . LEU A 1 95 ? 22.090 3.039 -19.288 1.00 56.56 95 LEU A C 1
ATOM 773 O O . LEU A 1 95 ? 21.714 1.965 -19.757 1.00 56.56 95 LEU A O 1
ATOM 777 N N . GLY A 1 96 ? 21.762 4.211 -19.835 1.00 52.66 96 GLY A N 1
ATOM 778 C CA . GLY A 1 96 ? 21.024 4.334 -21.076 1.00 52.66 96 GLY A CA 1
ATOM 779 C C . GLY A 1 96 ? 21.768 3.524 -22.117 1.00 52.66 96 GLY A C 1
ATOM 780 O O . GLY A 1 96 ? 22.996 3.602 -22.190 1.00 52.66 96 GLY A O 1
ATOM 781 N N . LYS A 1 97 ? 21.036 2.714 -22.891 1.00 55.03 97 LYS A N 1
ATOM 782 C CA . LYS A 1 97 ? 21.595 2.106 -24.098 1.00 55.03 97 LYS A CA 1
ATOM 783 C C . LYS A 1 97 ? 22.269 3.235 -24.864 1.00 55.03 97 LYS A C 1
ATOM 785 O O . LYS A 1 97 ? 21.584 4.168 -25.280 1.00 55.03 97 LYS A O 1
ATOM 790 N N . GLN A 1 98 ? 23.596 3.182 -24.968 1.00 59.91 98 GLN A N 1
ATOM 791 C CA . GLN A 1 98 ? 24.336 4.124 -25.788 1.00 59.91 98 GLN A CA 1
ATOM 792 C C . GLN A 1 98 ? 23.699 4.064 -27.172 1.00 59.91 98 GLN A C 1
ATOM 794 O O . GLN A 1 98 ? 23.567 2.998 -27.774 1.00 59.91 98 GLN A O 1
ATOM 799 N N . SER A 1 99 ? 23.159 5.196 -27.601 1.00 57.03 99 SER A N 1
ATOM 800 C CA . SER A 1 99 ? 22.449 5.323 -28.858 1.00 57.03 99 SER A CA 1
ATOM 801 C C . SER A 1 99 ? 23.385 4.946 -30.004 1.00 57.03 99 SER A C 1
ATOM 803 O O . SER A 1 99 ? 24.338 5.669 -30.276 1.00 57.03 99 SER A O 1
ATOM 805 N N . GLY A 1 100 ? 23.096 3.829 -30.673 1.00 60.38 100 GLY A N 1
ATOM 806 C CA . GLY A 1 100 ? 23.470 3.575 -32.066 1.00 60.38 100 GLY A CA 1
ATOM 807 C C . GLY A 1 100 ? 24.951 3.391 -32.400 1.00 60.38 100 GLY A C 1
ATOM 808 O O . GLY A 1 100 ? 25.266 3.357 -33.585 1.00 60.38 100 GLY A O 1
ATOM 809 N N . GLN A 1 101 ? 25.852 3.268 -31.425 1.00 64.31 101 GLN A N 1
ATOM 81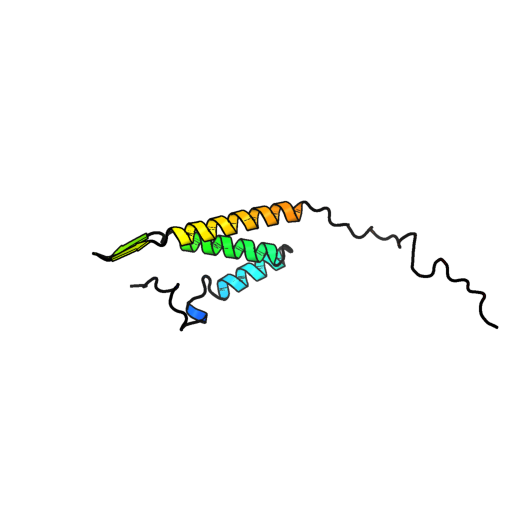0 C CA . GLN A 1 101 ? 27.236 2.879 -31.694 1.00 64.31 101 GLN A CA 1
ATOM 811 C C . GLN A 1 101 ? 27.506 1.501 -31.109 1.00 64.31 101 GLN A C 1
ATOM 813 O O . GLN A 1 101 ? 27.324 1.285 -29.909 1.00 64.31 101 GLN A O 1
ATOM 818 N N . ASP A 1 102 ? 27.934 0.580 -31.973 1.00 67.56 102 ASP A N 1
ATOM 819 C CA . ASP A 1 102 ? 28.499 -0.682 -31.523 1.00 67.56 102 ASP A CA 1
ATOM 820 C C . ASP A 1 102 ? 29.665 -0.379 -30.572 1.00 67.56 102 ASP A C 1
ATOM 822 O O . ASP A 1 102 ? 30.456 0.539 -30.832 1.00 67.56 102 ASP A O 1
ATOM 826 N N . PRO A 1 103 ? 29.761 -1.089 -29.439 1.00 73.44 103 PRO A N 1
ATOM 827 C CA . PRO A 1 103 ? 30.802 -0.822 -28.466 1.00 73.44 103 PRO A CA 1
ATOM 828 C C . PRO A 1 103 ? 32.181 -0.966 -29.121 1.00 73.44 103 PRO A C 1
ATOM 830 O O . PRO A 1 103 ? 32.443 -1.932 -29.834 1.00 73.44 103 PRO A O 1
ATOM 833 N N . TYR A 1 104 ? 33.075 -0.002 -28.853 1.00 77.88 104 TYR A N 1
ATOM 834 C CA . TYR A 1 104 ? 34.449 0.025 -29.389 1.00 77.88 104 TYR A CA 1
ATOM 835 C C . TYR A 1 104 ? 35.188 -1.306 -29.170 1.00 77.88 104 TYR A C 1
ATOM 837 O O . TYR A 1 104 ? 36.004 -1.720 -29.990 1.00 77.88 104 TYR A O 1
ATOM 845 N N . PHE A 1 105 ? 34.863 -1.990 -28.073 1.00 79.75 105 PHE A N 1
ATOM 846 C CA . PHE A 1 105 ? 35.274 -3.358 -27.808 1.00 79.75 105 PHE A CA 1
ATOM 847 C C . PHE A 1 105 ? 34.116 -4.316 -28.086 1.00 79.75 105 PHE A C 1
ATOM 849 O O . PHE A 1 105 ? 33.047 -4.196 -27.486 1.00 79.75 105 PHE A O 1
ATOM 856 N N . TYR A 1 106 ? 34.364 -5.308 -28.936 1.00 79.69 106 TYR A N 1
ATOM 857 C CA . TYR A 1 106 ? 33.435 -6.395 -29.223 1.00 79.69 106 TYR A CA 1
ATOM 858 C C . TYR A 1 106 ? 34.133 -7.752 -29.078 1.00 79.69 106 TYR A C 1
ATOM 860 O O . TYR A 1 106 ? 35.361 -7.872 -29.133 1.00 79.69 106 TYR A O 1
ATOM 868 N N . THR A 1 107 ? 33.338 -8.794 -28.852 1.00 82.31 107 THR A N 1
ATOM 869 C CA . THR A 1 107 ? 33.827 -10.172 -28.727 1.00 82.31 107 THR A CA 1
ATOM 870 C C . THR A 1 107 ? 34.483 -10.622 -30.032 1.00 82.31 107 THR A C 1
ATOM 872 O O . THR A 1 107 ? 33.860 -10.522 -31.083 1.00 82.31 107 THR A O 1
ATOM 875 N N . GLY A 1 108 ? 35.720 -11.124 -29.967 1.00 78.12 108 GLY A N 1
ATOM 876 C CA . GLY A 1 108 ? 36.469 -11.591 -31.143 1.00 78.12 108 GLY A CA 1
ATOM 877 C C . GLY A 1 108 ? 37.512 -10.606 -31.689 1.00 78.12 108 GLY A C 1
ATOM 878 O O . GLY A 1 108 ? 38.267 -10.957 -32.588 1.00 78.12 108 GLY A O 1
ATOM 879 N N . MET A 1 109 ? 37.649 -9.405 -31.109 1.00 83.06 109 MET A N 1
ATOM 880 C CA . MET A 1 109 ? 38.636 -8.392 -31.539 1.00 83.06 109 MET A CA 1
ATOM 881 C C . MET A 1 109 ? 40.106 -8.873 -31.493 1.00 83.06 109 MET A C 1
ATOM 883 O O . MET A 1 109 ? 40.968 -8.308 -32.162 1.00 83.06 109 MET A O 1
ATOM 887 N N . HIS A 1 110 ? 40.401 -9.920 -30.716 1.00 81.12 110 HIS A N 1
ATOM 888 C CA . HIS A 1 110 ? 41.737 -10.517 -30.585 1.00 81.12 110 HIS A CA 1
ATOM 889 C C . HIS A 1 110 ? 41.880 -11.878 -31.286 1.00 81.12 110 HIS A C 1
ATOM 891 O O . HIS A 1 110 ? 42.903 -12.548 -31.120 1.00 81.12 110 HIS A O 1
ATOM 897 N N . GLU A 1 111 ? 40.878 -12.316 -32.051 1.00 82.31 111 GLU A N 1
ATOM 898 C CA . GLU A 1 111 ? 40.960 -13.576 -32.785 1.00 82.31 111 GLU A CA 1
ATOM 899 C C . GLU A 1 111 ? 41.899 -13.428 -33.990 1.00 82.31 111 GLU A C 1
ATOM 901 O O . GLU A 1 111 ? 41.676 -12.647 -34.912 1.00 82.31 111 GLU A O 1
ATOM 906 N N . ASN A 1 112 ? 42.992 -14.191 -33.983 1.00 74.12 112 ASN A N 1
ATOM 907 C CA . ASN A 1 112 ? 43.922 -14.254 -35.103 1.00 74.12 112 ASN A CA 1
ATOM 908 C C . ASN A 1 112 ? 43.381 -15.226 -36.161 1.00 74.12 112 ASN A C 1
ATOM 910 O O . ASN A 1 112 ? 43.473 -16.437 -35.975 1.00 74.12 112 ASN A O 1
ATOM 914 N N . LEU A 1 113 ? 42.917 -14.715 -37.310 1.00 68.56 113 LEU A N 1
ATOM 915 C CA . LEU A 1 113 ? 42.449 -15.534 -38.448 1.00 68.56 113 LEU A CA 1
ATOM 916 C C . LEU A 1 113 ? 43.537 -16.431 -39.083 1.00 68.56 113 LEU A C 1
ATOM 918 O O . LEU A 1 113 ? 43.259 -17.179 -40.015 1.00 68.56 113 LEU A O 1
ATOM 922 N N . ARG A 1 114 ? 44.782 -16.391 -38.594 1.00 67.06 114 ARG A N 1
ATOM 923 C CA . ARG A 1 114 ? 45.853 -17.307 -39.006 1.00 67.06 114 ARG A CA 1
ATOM 924 C C . ARG A 1 114 ? 46.018 -18.435 -37.996 1.00 67.06 114 ARG A C 1
ATOM 926 O O . ARG A 1 114 ? 46.988 -18.470 -37.241 1.00 67.06 114 ARG A O 1
ATOM 933 N N . ARG A 1 115 ? 45.079 -19.374 -38.000 1.00 59.41 115 ARG A N 1
ATOM 934 C CA . ARG A 1 115 ? 45.360 -20.751 -37.583 1.00 59.41 115 ARG A CA 1
ATOM 935 C C . ARG A 1 115 ? 44.446 -21.688 -38.366 1.00 59.41 115 ARG A C 1
ATOM 937 O O . ARG A 1 115 ? 43.345 -21.999 -37.932 1.00 59.41 115 ARG A O 1
ATOM 944 N N . GLY A 1 116 ? 44.910 -22.053 -39.553 1.00 59.31 116 GLY A N 1
ATOM 945 C CA . GLY A 1 116 ? 44.230 -22.948 -40.477 1.00 59.31 116 GLY A CA 1
ATOM 946 C C . GLY A 1 116 ? 45.202 -23.444 -41.542 1.00 59.31 116 GLY A C 1
ATOM 947 O O . GLY A 1 116 ? 45.113 -23.012 -42.685 1.00 59.31 116 GLY A O 1
ATOM 948 N N . GLU A 1 117 ? 46.142 -24.290 -41.121 1.00 41.72 117 GLU A N 1
ATOM 949 C CA . GLU A 1 117 ? 46.555 -25.500 -41.849 1.00 41.72 117 GLU A CA 1
ATOM 950 C C . GLU A 1 117 ? 46.367 -26.680 -40.891 1.00 41.72 117 GLU A C 1
ATOM 952 O O . GLU A 1 117 ? 46.662 -26.492 -39.683 1.00 41.72 117 GLU A O 1
#

Organism: NCBI:txid537013